Protein AF-A0A821T7G8-F1 (afdb_monomer_lite)

Sequence (161 aa):
MGFSTTIARDPVNKVIGDSSLKGKFDRNPTDIDEQSRIRIHLKYVENFIRNQSSLSLMKCNALDYLNEYWTQGQFPAHNRYQQEGRQQQRSPRFIDHNGVHCAVGYMILKSPGFEHLPNQINTYYEYSFIDEIGNSNNSDLTKWMNMYEFNLNELAMIQPT

Structure (mmCIF, N/CA/C/O backbone):
data_AF-A0A821T7G8-F1
#
_entry.id   AF-A0A821T7G8-F1
#
loop_
_atom_site.group_PDB
_atom_site.id
_atom_site.type_symbol
_atom_site.label_atom_id
_atom_site.label_alt_id
_atom_site.label_comp_id
_atom_site.label_asym_id
_atom_site.label_entity_id
_atom_site.label_seq_id
_atom_site.pdbx_PDB_ins_code
_atom_site.Cartn_x
_atom_site.Cartn_y
_atom_site.Cartn_z
_atom_site.occupancy
_atom_site.B_iso_or_equiv
_atom_site.auth_seq_id
_atom_site.auth_comp_id
_atom_site.auth_asym_id
_atom_site.auth_atom_id
_atom_site.pdbx_PDB_model_num
ATOM 1 N N . MET A 1 1 ? 19.881 -35.606 -21.498 1.00 36.34 1 MET A N 1
ATOM 2 C CA . MET A 1 1 ? 19.736 -35.003 -20.156 1.00 36.34 1 MET A CA 1
ATOM 3 C C . MET A 1 1 ? 19.693 -33.496 -20.337 1.00 36.34 1 MET A C 1
ATOM 5 O O . MET A 1 1 ? 20.733 -32.896 -20.554 1.00 36.34 1 MET A O 1
ATOM 9 N N . GLY A 1 2 ? 18.497 -32.908 -20.395 1.00 35.00 2 GLY A N 1
ATOM 10 C CA . GLY A 1 2 ? 18.327 -31.456 -20.461 1.00 35.00 2 GLY A CA 1
ATOM 11 C C . GLY A 1 2 ? 17.888 -30.971 -19.090 1.00 35.00 2 GLY A C 1
ATOM 12 O O . GLY A 1 2 ? 16.822 -31.368 -18.626 1.00 35.00 2 GLY A O 1
ATOM 13 N N . PHE A 1 3 ? 18.719 -30.179 -18.417 1.00 36.94 3 PHE A N 1
ATOM 14 C CA . PHE A 1 3 ? 18.311 -29.492 -17.199 1.00 36.94 3 PHE A CA 1
ATOM 15 C C . PHE A 1 3 ? 17.263 -28.450 -17.590 1.00 36.94 3 PHE A C 1
ATOM 17 O O . PHE A 1 3 ? 17.585 -27.418 -18.171 1.00 36.94 3 PHE A O 1
ATOM 24 N N . SER A 1 4 ? 15.994 -28.747 -17.310 1.00 34.38 4 SER A N 1
ATOM 25 C CA . SER A 1 4 ? 14.943 -27.738 -17.289 1.00 34.38 4 SER A CA 1
ATOM 26 C C . SER A 1 4 ? 15.149 -26.928 -16.015 1.00 34.38 4 SER A C 1
ATOM 28 O O . SER A 1 4 ? 14.592 -27.244 -14.965 1.00 34.38 4 SER A O 1
ATOM 30 N N . THR A 1 5 ? 16.038 -25.939 -16.072 1.00 35.47 5 THR A N 1
ATOM 31 C CA . THR A 1 5 ? 16.232 -24.994 -14.976 1.00 35.47 5 THR A CA 1
ATOM 32 C C . THR A 1 5 ? 15.002 -24.099 -14.942 1.00 35.47 5 THR A C 1
ATOM 34 O O . THR A 1 5 ? 14.934 -23.084 -15.632 1.00 35.47 5 THR A O 1
ATOM 37 N N . THR A 1 6 ? 13.983 -24.504 -14.186 1.00 38.25 6 THR A N 1
ATOM 38 C CA . THR A 1 6 ? 12.872 -23.626 -13.829 1.00 38.25 6 THR A CA 1
ATOM 39 C C . THR A 1 6 ? 13.479 -22.447 -13.077 1.00 38.25 6 THR A C 1
ATOM 41 O O . THR A 1 6 ? 13.855 -22.583 -11.915 1.00 38.25 6 THR A O 1
ATOM 44 N N . ILE A 1 7 ? 13.660 -21.310 -13.752 1.00 45.31 7 ILE A N 1
ATOM 45 C CA . ILE A 1 7 ? 14.089 -20.074 -13.098 1.00 45.31 7 ILE A CA 1
ATOM 46 C C . ILE A 1 7 ? 12.993 -19.744 -12.087 1.00 45.31 7 ILE A C 1
ATOM 48 O O . ILE A 1 7 ? 11.862 -19.435 -12.470 1.00 45.31 7 ILE A O 1
ATOM 52 N N . ALA A 1 8 ? 13.304 -19.881 -10.799 1.00 53.81 8 ALA A N 1
ATOM 53 C CA . ALA A 1 8 ? 12.395 -19.493 -9.736 1.00 53.81 8 ALA A CA 1
ATOM 54 C C . ALA A 1 8 ? 12.106 -17.992 -9.889 1.00 53.81 8 ALA A C 1
ATOM 56 O O . ALA A 1 8 ? 13.024 -17.175 -9.862 1.00 53.81 8 ALA A O 1
ATOM 57 N N . ARG A 1 9 ? 10.838 -17.636 -10.128 1.00 64.69 9 ARG A N 1
ATOM 58 C CA . ARG A 1 9 ? 10.393 -16.236 -10.116 1.00 64.69 9 ARG A CA 1
ATOM 59 C C . ARG A 1 9 ? 10.486 -15.702 -8.690 1.00 64.69 9 ARG A C 1
ATOM 61 O O . ARG A 1 9 ? 10.160 -16.426 -7.752 1.00 64.69 9 ARG A O 1
ATOM 68 N N . ASP A 1 10 ? 10.841 -14.426 -8.558 1.00 67.56 10 ASP A N 1
ATOM 69 C CA . ASP A 1 10 ? 10.749 -13.722 -7.280 1.00 67.56 10 ASP A CA 1
ATOM 70 C C . ASP A 1 10 ? 9.318 -13.818 -6.708 1.00 67.56 10 ASP A C 1
ATOM 72 O O . ASP A 1 10 ? 8.334 -13.816 -7.476 1.00 67.56 10 ASP A O 1
ATOM 76 N N . PRO A 1 11 ? 9.182 -13.912 -5.372 1.00 73.94 11 PRO A N 1
ATOM 77 C CA . PRO A 1 11 ? 7.878 -13.914 -4.720 1.00 73.94 11 PRO A CA 1
ATOM 78 C C . PRO A 1 11 ? 7.115 -12.622 -5.032 1.00 73.94 11 PRO A C 1
ATOM 80 O O . PRO A 1 11 ? 7.717 -11.596 -5.336 1.00 73.94 11 PRO A O 1
ATOM 83 N N . VAL A 1 12 ? 5.783 -12.656 -4.945 1.00 76.50 12 VAL A N 1
ATOM 84 C CA . VAL A 1 12 ? 4.946 -11.459 -5.175 1.00 76.50 12 VAL A CA 1
ATOM 85 C C . VAL A 1 12 ? 5.087 -10.401 -4.072 1.00 76.50 12 VAL A C 1
ATOM 87 O O . VAL A 1 12 ? 4.755 -9.242 -4.292 1.00 76.50 12 VAL A O 1
ATOM 90 N N . ASN A 1 13 ? 5.560 -10.779 -2.882 1.00 84.12 13 ASN A N 1
ATOM 91 C CA . ASN A 1 13 ? 5.715 -9.881 -1.741 1.00 84.12 13 ASN A CA 1
ATOM 92 C C . ASN A 1 13 ? 6.838 -10.343 -0.800 1.00 84.12 13 ASN A C 1
ATOM 94 O O . ASN A 1 13 ? 7.057 -11.544 -0.631 1.00 84.12 13 ASN A O 1
ATOM 98 N N . LYS A 1 14 ? 7.507 -9.394 -0.133 1.00 78.19 14 LYS A N 1
ATOM 99 C CA . LYS A 1 14 ? 8.609 -9.679 0.803 1.00 78.19 14 LYS A CA 1
ATOM 100 C C . LYS A 1 14 ? 8.188 -10.285 2.140 1.00 78.19 14 LYS A C 1
ATOM 102 O O . LYS A 1 14 ? 8.965 -11.032 2.722 1.00 78.19 14 LYS A O 1
ATOM 107 N N . VAL A 1 15 ? 7.002 -9.944 2.641 1.00 77.62 15 VAL A N 1
ATOM 108 C CA . VAL A 1 15 ? 6.537 -10.333 3.981 1.00 77.62 15 VAL A CA 1
ATOM 109 C C . VAL A 1 15 ? 5.883 -11.710 3.948 1.00 77.62 15 VAL A C 1
ATOM 111 O O . VAL A 1 15 ? 6.241 -12.587 4.728 1.00 77.62 15 VAL A O 1
ATOM 114 N N . ILE A 1 16 ? 4.935 -11.923 3.029 1.00 79.12 16 ILE A N 1
ATOM 115 C CA . ILE A 1 16 ? 4.137 -13.161 2.977 1.00 79.12 16 ILE A CA 1
ATOM 116 C C . ILE A 1 16 ? 4.498 -14.087 1.810 1.00 79.12 16 ILE A C 1
ATOM 118 O O . ILE A 1 16 ? 3.890 -15.153 1.659 1.00 79.12 16 ILE A O 1
ATOM 122 N N . GLY A 1 17 ? 5.484 -13.722 0.987 1.00 78.50 17 GLY A N 1
ATOM 123 C CA . GLY A 1 17 ? 5.878 -14.502 -0.184 1.00 78.50 17 GLY A CA 1
ATOM 124 C C 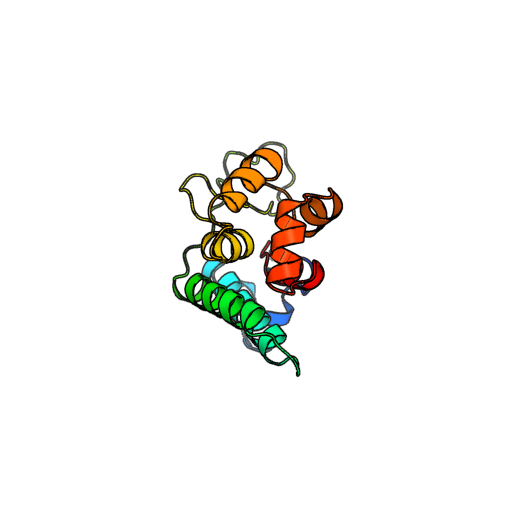. GLY A 1 17 ? 4.703 -14.726 -1.144 1.00 78.50 17 GLY A C 1
ATOM 125 O O . GLY A 1 17 ? 3.835 -13.872 -1.299 1.00 78.50 17 GLY A O 1
ATOM 126 N N . ASP A 1 18 ? 4.622 -15.925 -1.726 1.00 76.75 18 ASP A N 1
ATOM 127 C CA . ASP A 1 18 ? 3.490 -16.363 -2.561 1.00 76.75 18 ASP A CA 1
ATOM 128 C C . ASP A 1 18 ? 2.355 -17.033 -1.760 1.00 76.75 18 ASP A C 1
ATOM 130 O O . ASP A 1 18 ? 1.559 -17.795 -2.314 1.00 76.75 18 ASP A O 1
ATOM 134 N N . SER A 1 19 ? 2.253 -16.799 -0.445 1.00 76.44 19 SER A N 1
ATOM 135 C CA . SER A 1 19 ? 1.204 -17.430 0.380 1.00 76.44 19 SER A CA 1
ATOM 136 C C . SER A 1 19 ? -0.210 -17.097 -0.110 1.00 76.44 19 SER A C 1
ATOM 138 O O . SER A 1 19 ? -1.103 -17.936 -0.016 1.00 76.44 19 SER A O 1
ATOM 140 N N . SER A 1 20 ? -0.399 -15.927 -0.732 1.00 73.25 20 SER A N 1
ATOM 141 C CA . SER A 1 20 ? -1.654 -15.538 -1.390 1.00 73.25 20 SER A CA 1
ATOM 142 C C . SER A 1 20 ? -2.030 -16.417 -2.596 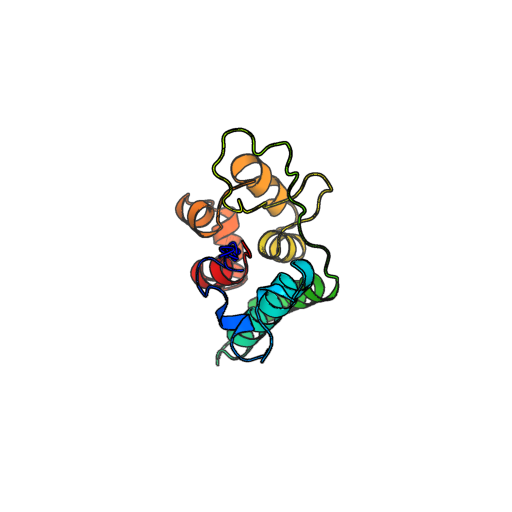1.00 73.25 20 SER A C 1
ATOM 144 O O . SER A 1 20 ? -3.198 -16.445 -2.989 1.00 73.25 20 SER A O 1
ATOM 146 N N . LEU A 1 21 ? -1.066 -17.131 -3.189 1.00 68.56 21 LEU A N 1
ATOM 147 C CA . LEU A 1 21 ? -1.240 -17.968 -4.382 1.00 68.56 21 LEU A CA 1
ATOM 148 C C . LEU A 1 21 ? -1.390 -19.463 -4.042 1.00 68.56 21 LEU A C 1
ATOM 150 O O . LEU A 1 21 ? -2.108 -20.171 -4.747 1.00 68.56 21 LEU A O 1
ATOM 154 N N . LYS A 1 22 ? -0.787 -19.932 -2.939 1.00 65.38 22 LYS A N 1
ATOM 155 C CA . LYS A 1 22 ? -0.707 -21.361 -2.555 1.00 65.38 22 LYS A CA 1
ATOM 156 C C . LYS A 1 22 ? -2.049 -22.056 -2.267 1.00 65.38 22 LYS A C 1
ATOM 158 O O . LYS A 1 22 ? -2.088 -23.277 -2.259 1.00 65.38 22 LYS A O 1
ATOM 163 N N . GLY A 1 23 ? -3.135 -21.313 -2.036 1.00 55.59 23 GLY A N 1
ATOM 164 C CA . GLY A 1 23 ? -4.465 -21.875 -1.741 1.00 55.59 23 GLY A CA 1
ATOM 165 C C . GLY A 1 23 ? -5.502 -21.753 -2.864 1.00 55.59 23 GLY A C 1
ATOM 166 O O . GLY A 1 23 ? -6.632 -22.193 -2.680 1.00 55.59 23 GLY A O 1
ATOM 167 N N . LYS A 1 24 ? -5.170 -21.111 -3.995 1.00 54.00 24 LYS A N 1
ATOM 168 C CA . LYS A 1 24 ? -6.138 -20.813 -5.075 1.00 54.00 24 LYS A CA 1
ATOM 169 C C . LYS A 1 24 ? -5.856 -21.507 -6.403 1.00 54.00 24 LYS A C 1
ATOM 171 O O . LYS A 1 24 ? -6.726 -21.495 -7.270 1.00 54.00 24 LYS A O 1
ATOM 176 N N . PHE A 1 25 ? -4.672 -22.085 -6.576 1.00 53.03 25 PHE A N 1
ATOM 177 C CA . PHE A 1 25 ? -4.271 -22.696 -7.835 1.00 53.03 25 PHE A CA 1
ATOM 178 C C . PHE A 1 25 ? -3.633 -24.062 -7.582 1.00 53.03 25 PHE A C 1
ATOM 180 O O . PHE A 1 25 ? -2.536 -24.135 -7.043 1.00 53.03 25 PHE A O 1
ATOM 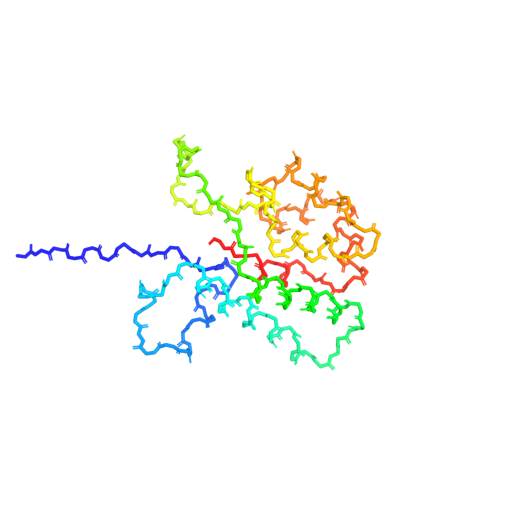187 N N . ASP A 1 26 ? -4.278 -25.123 -8.077 1.00 50.66 26 ASP A N 1
ATOM 188 C CA . ASP A 1 26 ? -3.656 -26.439 -8.330 1.00 50.66 26 ASP A CA 1
ATOM 189 C C . ASP A 1 26 ? -2.702 -26.401 -9.549 1.00 50.66 26 ASP A C 1
ATOM 191 O O . ASP A 1 26 ? -2.248 -27.430 -10.046 1.00 50.66 26 ASP A O 1
ATOM 195 N N . ARG A 1 27 ? -2.421 -25.204 -10.085 1.00 49.88 27 ARG A N 1
ATOM 196 C CA . ARG A 1 27 ? -1.515 -24.963 -11.215 1.00 49.88 27 ARG A CA 1
ATOM 197 C C . ARG A 1 27 ? -0.228 -24.322 -10.721 1.00 49.88 27 ARG A C 1
ATOM 199 O O . ARG A 1 27 ? -0.244 -23.543 -9.769 1.00 49.88 27 ARG A O 1
ATOM 206 N N . ASN A 1 28 ? 0.878 -24.633 -11.394 1.00 53.28 28 ASN A N 1
ATOM 207 C CA . ASN A 1 28 ? 2.185 -24.086 -11.051 1.00 53.28 28 ASN A CA 1
ATOM 208 C C . ASN A 1 28 ? 2.136 -22.541 -11.030 1.00 53.28 28 ASN A C 1
ATOM 210 O O . ASN A 1 28 ? 1.630 -21.942 -11.982 1.00 53.28 28 ASN A O 1
ATOM 214 N N . PRO A 1 29 ? 2.706 -21.871 -10.005 1.00 52.84 29 PRO A N 1
ATOM 215 C CA . PRO A 1 29 ? 2.767 -20.403 -9.901 1.00 52.84 29 PRO A CA 1
ATOM 216 C C . PRO A 1 29 ? 3.392 -19.688 -11.114 1.00 52.84 29 PRO A C 1
ATOM 218 O O . PRO A 1 29 ? 3.284 -18.469 -11.251 1.00 52.84 29 PRO A O 1
ATOM 221 N N . THR A 1 30 ? 4.057 -20.435 -11.998 1.00 54.97 30 THR A N 1
ATOM 222 C CA . THR A 1 30 ? 4.653 -19.965 -13.251 1.00 54.97 30 THR A CA 1
ATOM 223 C C . THR A 1 30 ? 3.643 -19.698 -14.369 1.00 54.97 30 THR A C 1
ATOM 225 O O . THR A 1 30 ? 3.977 -18.948 -15.283 1.00 54.97 30 THR A O 1
ATOM 228 N N . ASP A 1 31 ? 2.425 -20.245 -14.294 1.00 63.84 31 ASP A N 1
ATOM 229 C CA . ASP A 1 31 ? 1.422 -20.158 -15.372 1.00 63.84 31 ASP A CA 1
ATOM 230 C C . ASP A 1 31 ? 0.527 -18.909 -15.275 1.00 63.84 31 ASP A C 1
ATOM 232 O O . ASP A 1 31 ? -0.299 -18.653 -16.150 1.00 63.84 31 ASP A O 1
ATOM 236 N N . ILE A 1 32 ? 0.681 -18.126 -14.204 1.00 73.31 32 ILE A N 1
ATOM 237 C CA . ILE A 1 32 ? -0.060 -16.886 -13.963 1.00 73.31 32 ILE A CA 1
ATOM 238 C C . ILE A 1 32 ? 0.817 -15.709 -14.403 1.00 73.31 32 ILE A C 1
ATOM 240 O O . ILE A 1 32 ? 2.001 -15.622 -14.048 1.00 73.31 32 ILE A O 1
ATOM 244 N N . ASP A 1 33 ? 0.253 -14.799 -15.197 1.00 83.19 33 ASP A N 1
ATOM 245 C CA . ASP A 1 33 ? 0.945 -13.572 -15.582 1.00 83.19 33 ASP A CA 1
ATOM 246 C C . ASP A 1 33 ? 1.150 -12.645 -14.368 1.00 83.19 33 ASP A C 1
ATOM 248 O O . ASP A 1 33 ? 0.478 -12.751 -13.341 1.00 83.19 33 ASP A O 1
ATOM 252 N N . GLU A 1 34 ? 2.115 -11.734 -14.463 1.00 79.38 34 GLU A N 1
ATOM 253 C CA . GLU A 1 34 ? 2.526 -10.921 -13.317 1.00 79.38 34 GLU A CA 1
ATOM 254 C C . GLU A 1 34 ? 1.425 -9.977 -12.817 1.00 79.38 34 GLU A C 1
ATOM 256 O O . GLU A 1 34 ? 1.248 -9.819 -11.610 1.00 79.38 34 GLU A O 1
ATOM 261 N N . GLN A 1 35 ? 0.639 -9.405 -13.730 1.00 85.62 35 GLN A N 1
ATOM 262 C CA . GLN A 1 35 ? -0.471 -8.520 -13.374 1.00 85.62 35 GLN A CA 1
ATOM 263 C C . GLN A 1 35 ? -1.528 -9.308 -12.593 1.00 85.62 35 GLN A C 1
ATOM 265 O O . GLN A 1 35 ? -2.002 -8.865 -11.544 1.00 85.62 35 GLN A O 1
ATOM 270 N N . SER A 1 36 ? -1.833 -10.530 -13.033 1.00 86.81 36 SER A N 1
ATOM 271 C CA . SER A 1 36 ? -2.715 -11.435 -12.297 1.00 86.81 36 SER A CA 1
ATOM 272 C C . SER A 1 36 ? -2.162 -11.794 -10.913 1.00 86.81 36 SER A C 1
ATOM 274 O O . SER A 1 36 ? -2.922 -11.761 -9.941 1.00 86.81 36 SER A O 1
ATOM 276 N N . ARG A 1 37 ? -0.854 -12.074 -10.772 1.00 85.69 37 ARG A N 1
ATOM 277 C CA . ARG A 1 37 ? -0.225 -12.348 -9.461 1.00 85.69 37 ARG A CA 1
ATOM 278 C C . ARG A 1 37 ? -0.399 -11.178 -8.495 1.00 85.69 37 ARG A C 1
ATOM 280 O O . ARG A 1 37 ? -0.866 -11.396 -7.375 1.00 85.69 37 ARG A O 1
ATOM 287 N N . ILE A 1 38 ? -0.095 -9.957 -8.939 1.00 88.75 38 ILE A N 1
ATOM 288 C CA . ILE A 1 38 ? -0.263 -8.735 -8.141 1.00 88.75 38 ILE A CA 1
ATOM 289 C C . ILE A 1 38 ? -1.732 -8.567 -7.740 1.00 88.75 38 ILE A C 1
ATOM 291 O O . ILE A 1 38 ? -2.037 -8.393 -6.562 1.00 88.75 38 ILE A O 1
ATOM 295 N N . ARG A 1 39 ? -2.668 -8.703 -8.686 1.00 91.62 39 ARG A N 1
ATOM 296 C CA . ARG A 1 39 ? -4.105 -8.561 -8.413 1.00 91.62 39 ARG A CA 1
ATOM 297 C C . ARG A 1 39 ? -4.612 -9.561 -7.374 1.00 91.62 39 ARG A C 1
ATOM 299 O O . ARG A 1 39 ? -5.343 -9.188 -6.457 1.00 91.62 39 ARG A O 1
ATOM 306 N N . ILE A 1 40 ? -4.240 -10.836 -7.509 1.00 90.31 40 ILE A N 1
ATOM 307 C CA . ILE A 1 40 ? -4.635 -11.892 -6.565 1.00 90.31 40 ILE A CA 1
ATOM 308 C C . ILE A 1 40 ? -4.059 -11.609 -5.179 1.00 90.31 40 ILE A C 1
ATOM 310 O O . ILE A 1 40 ? -4.760 -11.776 -4.179 1.00 90.31 40 ILE A O 1
ATOM 314 N N . HIS A 1 41 ? -2.801 -11.177 -5.130 1.00 91.31 41 HIS A N 1
ATOM 315 C CA . HIS A 1 41 ? -2.118 -10.830 -3.898 1.00 91.31 41 HIS A CA 1
ATOM 316 C C . HIS A 1 41 ? -2.772 -9.640 -3.186 1.00 91.31 41 HIS A C 1
ATOM 318 O O . HIS A 1 41 ? -3.147 -9.774 -2.025 1.00 91.31 41 HIS A O 1
ATOM 324 N N . LEU A 1 42 ? -3.008 -8.524 -3.879 1.00 94.44 42 LEU A N 1
ATOM 325 C CA . LEU A 1 42 ? -3.630 -7.337 -3.283 1.00 94.44 42 LEU A CA 1
ATOM 326 C C . LEU A 1 42 ? -5.042 -7.629 -2.768 1.00 94.44 42 LEU A C 1
ATOM 328 O O . LEU A 1 42 ? -5.369 -7.260 -1.643 1.00 94.44 42 LEU A O 1
ATOM 332 N N . LYS A 1 43 ? -5.842 -8.394 -3.523 1.00 95.12 43 LYS A N 1
ATOM 333 C CA . LYS A 1 43 ? -7.154 -8.870 -3.058 1.00 95.12 43 LYS A CA 1
ATOM 334 C C . LYS A 1 43 ? -7.045 -9.740 -1.799 1.00 95.12 43 LYS A C 1
ATOM 336 O O . LYS A 1 43 ? -7.909 -9.687 -0.928 1.00 95.12 43 LYS A O 1
ATOM 341 N N . TYR A 1 44 ? -6.024 -10.593 -1.713 1.00 93.44 44 TYR A N 1
ATOM 342 C CA . TYR A 1 44 ? -5.788 -11.422 -0.529 1.00 93.44 44 TYR A CA 1
ATOM 343 C C . TYR A 1 44 ? -5.437 -10.565 0.692 1.00 93.44 44 TYR A C 1
ATOM 345 O O . TYR A 1 44 ? -6.034 -10.758 1.749 1.00 93.44 44 TYR A O 1
ATOM 353 N N . VAL A 1 45 ? -4.513 -9.613 0.541 1.00 94.12 45 VAL A N 1
ATOM 354 C CA . VAL A 1 45 ? -4.070 -8.730 1.630 1.00 94.12 45 VAL A CA 1
ATOM 355 C C . VAL A 1 45 ? -5.202 -7.815 2.094 1.00 94.12 45 VAL A C 1
ATOM 357 O O . VAL A 1 45 ? -5.420 -7.698 3.296 1.00 94.12 45 VAL A O 1
ATOM 360 N N . GLU A 1 46 ? -5.985 -7.245 1.172 1.00 96.31 46 GLU A N 1
ATOM 361 C CA . GLU A 1 46 ? -7.184 -6.473 1.516 1.00 96.31 46 GLU A CA 1
ATOM 362 C C . GLU A 1 46 ? -8.132 -7.301 2.392 1.00 96.31 46 GLU A C 1
ATOM 364 O O . GLU A 1 46 ? -8.503 -6.866 3.477 1.00 96.31 46 GLU A O 1
ATOM 369 N N . ASN A 1 47 ? -8.478 -8.521 1.967 1.00 94.56 47 ASN A N 1
ATOM 370 C CA . ASN A 1 47 ? -9.359 -9.399 2.740 1.00 94.56 47 ASN A CA 1
ATOM 371 C C . ASN A 1 47 ? -8.762 -9.781 4.099 1.00 94.56 47 ASN A C 1
ATOM 373 O O . ASN A 1 47 ? -9.490 -9.879 5.084 1.00 94.56 47 ASN A O 1
ATOM 377 N N . PHE A 1 48 ? -7.451 -10.015 4.162 1.00 92.94 48 PHE A N 1
ATOM 378 C CA . PHE A 1 48 ? -6.758 -10.316 5.411 1.00 92.94 48 PHE A CA 1
ATOM 379 C C . PHE A 1 48 ? -6.903 -9.166 6.417 1.00 92.94 48 PHE A C 1
ATOM 381 O O . PHE A 1 48 ? -7.257 -9.411 7.568 1.00 92.94 48 PHE A O 1
ATOM 388 N N . ILE A 1 49 ? -6.705 -7.920 5.976 1.00 94.38 49 ILE A N 1
ATOM 389 C CA . ILE A 1 49 ? -6.857 -6.736 6.831 1.00 94.38 49 ILE A CA 1
ATOM 390 C C . ILE A 1 49 ? -8.339 -6.502 7.164 1.00 94.38 49 ILE A C 1
ATOM 392 O O . ILE A 1 49 ? -8.666 -6.268 8.324 1.00 94.38 49 ILE A O 1
ATOM 396 N N . ARG A 1 50 ? -9.253 -6.644 6.191 1.00 94.75 50 ARG A N 1
ATOM 397 C CA . ARG A 1 50 ? -10.706 -6.463 6.391 1.00 94.75 50 ARG A CA 1
ATOM 398 C C . ARG A 1 50 ? -11.327 -7.417 7.414 1.00 94.75 50 ARG A C 1
ATOM 400 O O . ARG A 1 50 ? -12.332 -7.074 8.024 1.00 94.75 50 ARG A O 1
ATOM 407 N N . ASN A 1 51 ? -10.744 -8.598 7.602 1.00 92.88 51 ASN A N 1
ATOM 408 C CA . ASN A 1 51 ? -11.227 -9.597 8.558 1.00 92.88 51 ASN A CA 1
ATOM 409 C C . ASN A 1 51 ? -10.730 -9.375 9.999 1.00 92.88 51 ASN A C 1
ATOM 411 O O . ASN A 1 51 ? -11.027 -10.185 10.878 1.00 92.88 51 ASN A O 1
ATOM 415 N N . GLN A 1 52 ? -9.975 -8.307 10.268 1.00 90.25 52 GLN A N 1
ATOM 416 C CA . GLN A 1 52 ? -9.624 -7.923 11.635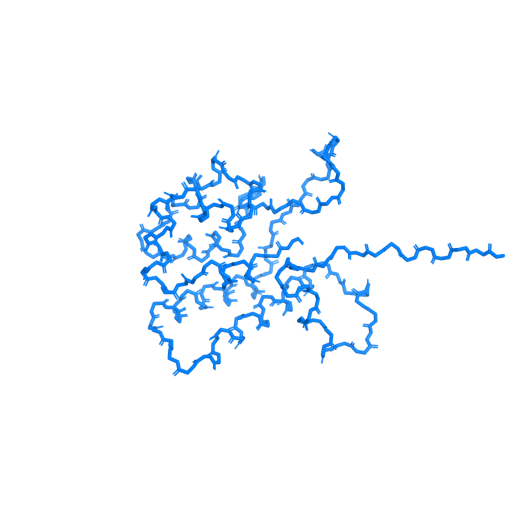 1.00 90.25 52 GLN A CA 1
ATOM 417 C C . GLN A 1 52 ? -10.870 -7.401 12.374 1.00 90.25 52 GLN A C 1
ATOM 419 O O . GLN A 1 52 ? -11.691 -6.687 11.806 1.00 90.25 52 GLN A O 1
ATOM 424 N N . SER A 1 53 ? -11.018 -7.739 13.658 1.00 71.25 53 SER A N 1
ATOM 425 C CA . SER A 1 53 ? -12.261 -7.534 14.424 1.00 71.25 53 SER A CA 1
ATOM 426 C C . SER A 1 53 ? -12.643 -6.072 14.709 1.00 71.25 53 SER A C 1
ATOM 428 O O . SER A 1 53 ? -13.756 -5.834 15.169 1.00 71.25 53 SER A O 1
ATOM 430 N N . SER A 1 54 ? -11.754 -5.105 14.447 1.00 83.75 54 SER A N 1
ATOM 431 C CA . SER A 1 54 ? -11.951 -3.690 14.802 1.00 83.75 54 SER A CA 1
ATOM 432 C C . SER A 1 54 ? -11.262 -2.744 13.810 1.00 83.75 54 SER A C 1
ATOM 434 O O . SER A 1 54 ? -10.165 -2.258 14.075 1.00 83.75 54 SER A O 1
ATOM 436 N N . LEU A 1 55 ? -11.898 -2.469 12.670 1.00 92.50 55 LEU A N 1
ATOM 437 C CA . LEU A 1 55 ? -11.404 -1.492 11.690 1.00 92.50 55 LEU A CA 1
ATOM 438 C C . LEU A 1 55 ? -12.096 -0.144 11.872 1.00 92.50 55 LEU A C 1
ATOM 440 O O . LEU A 1 55 ? -13.324 -0.081 11.954 1.00 92.50 55 LEU A O 1
ATOM 444 N N . SER A 1 56 ? -11.322 0.940 11.895 1.00 95.00 56 SER A N 1
ATOM 445 C CA . SER A 1 56 ? -11.895 2.282 11.833 1.00 95.00 56 SER A CA 1
ATOM 446 C C . SER A 1 56 ? -12.441 2.608 10.449 1.00 95.00 56 SER A C 1
ATOM 448 O O . SER A 1 56 ? -12.067 2.018 9.433 1.00 95.00 56 SER A O 1
ATOM 450 N N . LEU A 1 57 ? -13.289 3.638 10.410 1.00 95.69 57 LEU A N 1
ATOM 451 C CA . LEU A 1 57 ? -13.792 4.209 9.166 1.00 95.69 57 LEU A CA 1
ATOM 452 C C . LEU A 1 57 ? -12.654 4.659 8.238 1.00 95.69 57 LEU A C 1
ATOM 454 O O . LEU A 1 57 ? -12.725 4.424 7.037 1.00 95.69 57 LEU A O 1
ATOM 458 N N . MET A 1 58 ? -11.592 5.260 8.785 1.00 96.50 58 MET A N 1
ATOM 459 C CA . MET A 1 58 ? -10.461 5.728 7.978 1.00 96.50 58 MET A CA 1
ATOM 460 C C . MET A 1 58 ? -9.747 4.560 7.305 1.00 96.50 58 MET A C 1
ATOM 462 O O . MET A 1 58 ? -9.532 4.584 6.093 1.00 96.50 58 MET A O 1
ATOM 466 N N . LYS A 1 59 ? -9.464 3.493 8.058 1.00 96.94 59 LYS A N 1
ATOM 467 C CA . LYS A 1 59 ? -8.839 2.293 7.501 1.00 96.94 59 LYS A CA 1
ATOM 468 C C . LYS A 1 59 ? -9.720 1.620 6.449 1.00 96.94 59 LYS A C 1
ATOM 470 O O . LYS A 1 59 ? -9.216 1.230 5.399 1.00 96.94 59 LYS A O 1
ATOM 475 N N . CYS A 1 60 ? -11.032 1.545 6.681 1.00 97.00 60 CYS A N 1
ATOM 476 C CA . CYS A 1 60 ? -11.991 1.053 5.689 1.00 97.00 60 CYS A CA 1
ATOM 477 C C . CYS A 1 60 ? -11.949 1.870 4.389 1.00 97.00 60 CYS A C 1
ATOM 479 O O . CYS A 1 60 ? -11.825 1.273 3.323 1.00 97.00 60 CYS A O 1
ATOM 481 N N . ASN A 1 61 ? -11.951 3.204 4.473 1.00 97.50 61 ASN A N 1
ATOM 482 C CA . ASN A 1 61 ? -11.881 4.076 3.296 1.00 97.50 61 ASN A CA 1
ATOM 483 C C . ASN A 1 61 ? -10.594 3.846 2.485 1.00 97.50 61 ASN A C 1
ATOM 485 O O . ASN A 1 61 ? -10.631 3.750 1.262 1.00 97.50 61 ASN A O 1
ATOM 489 N N . ALA A 1 62 ? -9.446 3.704 3.152 1.00 97.62 62 ALA A 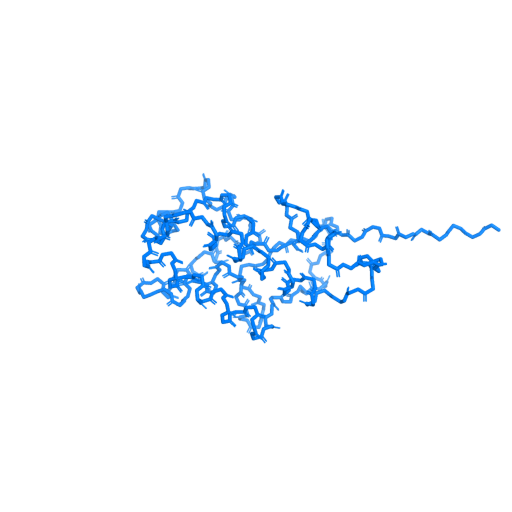N 1
ATOM 490 C CA . ALA A 1 62 ? -8.196 3.397 2.456 1.00 97.62 62 ALA A CA 1
ATOM 491 C C . ALA A 1 62 ? -8.196 2.005 1.808 1.00 97.62 62 ALA A C 1
ATOM 493 O O . ALA A 1 62 ? -7.662 1.838 0.712 1.00 97.62 62 ALA A O 1
ATOM 494 N N . LEU A 1 63 ? -8.823 1.009 2.440 1.00 97.81 63 LEU A N 1
ATOM 495 C CA . LEU A 1 63 ? -9.005 -0.310 1.832 1.00 97.81 63 LEU A CA 1
ATOM 496 C C . LEU A 1 63 ? -9.968 -0.263 0.636 1.00 97.81 63 LEU A C 1
ATOM 498 O O . LEU A 1 63 ? -9.808 -1.053 -0.293 1.00 97.81 63 LEU A O 1
ATOM 502 N N . ASP A 1 64 ? -10.923 0.669 0.608 1.00 98.38 64 ASP A N 1
ATOM 503 C CA . ASP A 1 64 ? -11.770 0.906 -0.566 1.00 98.38 64 ASP A CA 1
ATOM 504 C C . ASP A 1 64 ? -10.951 1.502 -1.726 1.00 98.38 64 ASP A C 1
ATOM 506 O O . ASP A 1 64 ? -11.112 1.078 -2.871 1.00 98.38 64 ASP A O 1
ATOM 510 N N . TYR A 1 65 ? -9.985 2.386 -1.447 1.00 98.19 65 TYR A N 1
ATOM 511 C CA . TYR A 1 65 ? -9.020 2.842 -2.460 1.00 98.19 65 TYR A CA 1
ATOM 512 C C . TYR A 1 65 ? -8.102 1.713 -2.940 1.00 98.19 65 TYR A C 1
ATOM 514 O O . TYR A 1 65 ? -7.785 1.635 -4.128 1.00 98.19 65 TYR A O 1
ATOM 522 N N . LEU A 1 66 ? -7.697 0.805 -2.045 1.00 98.12 66 LEU A N 1
ATOM 523 C CA . LEU A 1 66 ? -6.951 -0.393 -2.431 1.00 98.12 66 LEU A CA 1
ATOM 524 C C . LEU A 1 66 ? -7.785 -1.292 -3.353 1.00 98.12 66 LEU A C 1
ATOM 526 O O . LEU A 1 66 ? -7.259 -1.801 -4.345 1.00 98.12 66 LEU A O 1
ATOM 530 N N . ASN A 1 67 ? -9.077 -1.451 -3.053 1.00 98.25 67 ASN A N 1
ATOM 531 C CA . ASN A 1 67 ? -10.033 -2.178 -3.884 1.00 98.25 67 ASN A CA 1
ATOM 532 C C . ASN A 1 67 ? -10.147 -1.572 -5.286 1.00 98.25 67 ASN A C 1
ATOM 534 O O . ASN A 1 67 ? -9.988 -2.281 -6.283 1.00 98.25 67 ASN A O 1
ATOM 538 N N . GLU A 1 68 ? -10.341 -0.253 -5.368 1.00 98.00 68 GLU A N 1
ATOM 539 C CA . GLU A 1 68 ? -10.336 0.497 -6.628 1.00 98.00 68 GLU A CA 1
ATOM 540 C C . GLU A 1 68 ? -9.044 0.222 -7.420 1.00 98.00 68 GLU A C 1
ATOM 542 O O . GLU A 1 68 ? -9.091 -0.149 -8.594 1.00 98.00 68 GLU A O 1
ATOM 547 N N . TYR A 1 69 ? -7.886 0.313 -6.766 1.00 97.44 69 TYR A N 1
ATOM 548 C CA . TYR A 1 69 ? -6.583 0.130 -7.403 1.00 97.44 69 TYR A CA 1
ATOM 549 C C . TYR A 1 69 ? -6.404 -1.259 -8.034 1.00 97.44 69 TYR A C 1
ATOM 551 O O . TYR A 1 69 ? -6.113 -1.379 -9.230 1.00 97.44 69 TYR A O 1
ATOM 559 N N . TRP A 1 70 ? -6.591 -2.343 -7.268 1.00 95.62 70 TRP A N 1
ATOM 560 C CA . TRP A 1 70 ? -6.360 -3.683 -7.821 1.00 95.62 70 TRP A CA 1
ATOM 561 C C . TRP A 1 70 ? -7.472 -4.135 -8.770 1.00 95.62 70 TRP A C 1
ATOM 563 O O . TRP A 1 70 ? -7.236 -5.012 -9.607 1.00 95.62 70 TRP A O 1
ATOM 573 N N . THR A 1 71 ? -8.675 -3.555 -8.685 1.00 96.00 71 THR A N 1
ATOM 574 C CA . THR A 1 71 ? -9.744 -3.828 -9.656 1.00 96.00 71 THR A CA 1
ATOM 575 C C . THR A 1 71 ? -9.478 -3.171 -11.009 1.00 96.00 71 THR A C 1
ATOM 577 O O . THR A 1 71 ? -9.743 -3.817 -12.028 1.00 96.00 71 THR A O 1
ATOM 580 N N . GLN A 1 72 ? -8.897 -1.963 -11.020 1.00 95.25 72 GLN A N 1
ATOM 581 C CA . GLN A 1 72 ? -8.436 -1.262 -12.226 1.00 95.25 72 GLN A CA 1
ATOM 582 C C . GLN A 1 72 ? -7.260 -1.975 -12.909 1.00 95.25 72 GLN A C 1
ATOM 584 O O . GLN A 1 72 ? -7.187 -1.990 -14.137 1.00 95.25 72 GLN A O 1
ATOM 589 N N . GLY A 1 73 ? -6.361 -2.594 -12.134 1.00 91.31 73 GLY A N 1
ATOM 590 C CA . GLY A 1 73 ? -5.269 -3.417 -12.671 1.00 91.31 73 GLY A CA 1
ATOM 591 C C . GLY A 1 73 ? -4.178 -2.626 -13.401 1.00 91.31 73 GLY A C 1
ATOM 592 O O . GLY A 1 73 ? -3.554 -3.155 -14.315 1.00 91.31 73 GLY A O 1
ATOM 593 N N . GLN A 1 74 ? -3.978 -1.359 -13.030 1.00 90.50 74 GLN A N 1
ATOM 594 C CA . GLN A 1 74 ? -2.913 -0.503 -13.555 1.00 90.50 74 GLN A CA 1
ATOM 595 C C . GLN A 1 74 ? -1.768 -0.468 -12.540 1.00 90.50 74 GLN A C 1
ATOM 597 O O . GLN A 1 74 ? -1.820 0.284 -11.570 1.00 90.50 74 GLN A O 1
ATOM 602 N N . PHE A 1 75 ? -0.761 -1.323 -12.730 1.00 90.25 75 PHE A N 1
ATOM 603 C CA . PHE A 1 75 ? 0.376 -1.448 -11.810 1.00 90.25 75 PHE A CA 1
ATOM 604 C C . PHE A 1 75 ? 1.667 -0.867 -12.413 1.00 90.25 75 PHE A C 1
ATOM 606 O O . PHE A 1 75 ? 1.843 -0.966 -13.630 1.00 90.25 75 PHE A O 1
ATOM 613 N N . PRO A 1 76 ? 2.580 -0.306 -11.587 1.00 88.06 76 PRO A N 1
ATOM 614 C CA . PRO A 1 76 ? 3.849 0.259 -12.040 1.00 88.06 76 PRO A CA 1
ATOM 615 C C . PRO A 1 76 ? 4.646 -0.685 -12.945 1.00 88.06 76 PRO A C 1
ATOM 617 O O . PRO A 1 76 ? 4.867 -1.850 -12.607 1.00 88.06 76 PRO A O 1
ATOM 620 N N . ALA A 1 77 ? 5.130 -0.171 -14.073 1.00 81.06 77 ALA A N 1
ATOM 621 C CA . ALA A 1 77 ? 5.988 -0.910 -14.987 1.00 81.06 77 ALA A CA 1
ATOM 622 C C . ALA A 1 77 ? 7.476 -0.725 -14.650 1.00 81.06 77 ALA A C 1
ATOM 624 O O . ALA A 1 77 ? 7.989 0.391 -14.506 1.00 81.06 77 ALA A O 1
ATOM 625 N N . HIS A 1 78 ? 8.231 -1.825 -14.620 1.00 69.62 78 HIS A N 1
ATOM 626 C CA . HIS A 1 78 ? 9.691 -1.766 -14.555 1.00 69.62 78 HIS A CA 1
ATOM 627 C C . HIS A 1 78 ? 10.286 -1.575 -15.948 1.00 69.62 78 HIS A C 1
ATOM 629 O O . HIS A 1 78 ? 10.169 -2.444 -16.811 1.00 69.62 78 HIS A O 1
ATOM 635 N N . ASN A 1 79 ? 11.008 -0.472 -16.160 1.00 59.38 79 ASN A N 1
ATOM 636 C CA . ASN A 1 79 ? 11.847 -0.341 -17.345 1.00 59.38 79 ASN A CA 1
ATOM 637 C C . ASN A 1 79 ? 13.103 -1.221 -17.181 1.00 59.38 79 ASN A C 1
ATOM 639 O O . ASN A 1 79 ? 13.977 -0.916 -16.366 1.00 59.38 79 ASN A O 1
ATOM 643 N N . ARG A 1 80 ? 13.170 -2.331 -17.929 1.00 52.75 80 ARG A N 1
ATOM 644 C CA . ARG A 1 80 ? 14.258 -3.327 -17.864 1.00 52.75 80 ARG A CA 1
ATOM 645 C C . ARG A 1 80 ? 15.630 -2.762 -18.253 1.00 52.75 80 ARG A C 1
ATOM 647 O O . ARG A 1 80 ? 16.638 -3.281 -17.791 1.00 52.75 80 ARG A O 1
ATOM 654 N N . TYR A 1 81 ? 15.677 -1.693 -19.049 1.00 50.09 81 TYR A N 1
ATOM 655 C CA . TYR A 1 81 ? 16.929 -1.132 -19.572 1.00 50.09 81 TYR A CA 1
ATOM 656 C C . TYR A 1 81 ? 17.747 -0.332 -18.540 1.00 50.09 81 TYR A C 1
ATOM 658 O O . TYR A 1 81 ? 18.929 -0.102 -18.746 1.00 50.09 81 TYR A O 1
ATOM 666 N N . GLN A 1 82 ? 17.163 0.061 -17.402 1.00 46.97 82 GLN A N 1
ATOM 667 C CA . GLN A 1 82 ? 17.865 0.810 -16.341 1.00 46.97 82 GLN A CA 1
ATOM 668 C C . GLN A 1 82 ? 18.472 -0.089 -15.243 1.00 46.97 82 GLN A C 1
ATOM 670 O O . GLN A 1 82 ? 18.917 0.408 -14.205 1.00 46.97 82 GLN A O 1
ATOM 675 N N . GLN A 1 83 ? 18.447 -1.412 -15.432 1.00 48.16 83 GLN A N 1
ATOM 676 C CA . GLN A 1 83 ? 18.954 -2.401 -14.471 1.00 48.16 83 GLN A CA 1
ATOM 677 C C . GLN A 1 83 ? 20.368 -2.909 -14.807 1.00 48.16 83 GLN A C 1
ATOM 679 O O . GLN A 1 83 ? 20.830 -3.872 -14.200 1.00 48.16 83 GLN A O 1
ATOM 684 N N . GLU A 1 84 ? 21.091 -2.273 -15.734 1.00 41.12 84 GLU A N 1
ATOM 685 C CA . GLU A 1 84 ? 22.511 -2.572 -15.950 1.00 41.12 84 GLU A CA 1
ATOM 686 C C . GLU A 1 84 ? 23.317 -2.177 -14.698 1.00 41.12 84 GLU A C 1
ATOM 688 O O . GLU A 1 84 ? 23.525 -1.002 -14.408 1.00 41.12 84 GLU A O 1
ATOM 693 N N . GLY A 1 85 ? 23.714 -3.175 -13.901 1.00 50.03 85 GLY A N 1
ATOM 694 C CA . GLY A 1 85 ? 24.561 -3.010 -12.711 1.00 50.03 85 GLY A CA 1
ATOM 695 C C . GLY A 1 85 ? 23.859 -3.163 -11.356 1.00 50.03 85 GLY A C 1
ATOM 696 O O . GLY A 1 85 ? 24.544 -3.334 -10.349 1.00 50.03 85 GLY A O 1
ATOM 697 N N . ARG A 1 86 ? 22.519 -3.187 -11.304 1.00 46.94 86 ARG A N 1
ATOM 698 C CA . ARG A 1 86 ? 21.770 -3.623 -10.110 1.00 46.94 86 ARG A CA 1
ATOM 699 C C . ARG A 1 86 ? 21.371 -5.082 -10.313 1.00 46.94 86 ARG A C 1
ATOM 701 O O . ARG A 1 86 ? 20.852 -5.429 -11.369 1.00 46.94 86 ARG A O 1
ATOM 708 N N . GLN A 1 87 ? 21.680 -5.945 -9.341 1.00 43.34 87 GLN A N 1
ATOM 709 C CA . GLN A 1 87 ? 21.305 -7.363 -9.388 1.00 43.34 87 GLN A CA 1
ATOM 710 C C . GLN A 1 87 ? 19.826 -7.495 -9.778 1.00 43.34 87 GLN A C 1
ATOM 712 O O . GLN A 1 87 ? 19.019 -6.660 -9.382 1.00 43.34 87 GLN A O 1
ATOM 717 N N . GLN A 1 88 ? 19.498 -8.539 -10.542 1.00 48.88 88 GLN A N 1
ATOM 718 C CA . GLN A 1 88 ? 18.193 -8.845 -11.155 1.00 48.88 88 GLN A CA 1
ATOM 719 C C . GLN A 1 88 ? 17.018 -9.020 -10.158 1.00 48.88 88 GLN A C 1
ATOM 721 O O . GLN A 1 88 ? 16.018 -9.643 -10.497 1.00 48.88 88 GLN A O 1
ATOM 726 N N . GLN A 1 89 ? 17.129 -8.511 -8.931 1.00 52.16 89 GLN A N 1
ATOM 727 C CA . GLN A 1 89 ? 16.049 -8.446 -7.960 1.00 52.16 89 GLN A CA 1
ATOM 728 C C . GLN A 1 89 ? 15.060 -7.352 -8.345 1.00 52.16 89 GLN A C 1
ATOM 730 O O . GLN A 1 89 ? 15.433 -6.218 -8.673 1.00 52.16 89 GLN A O 1
ATOM 735 N N . ARG A 1 90 ? 13.773 -7.684 -8.254 1.00 60.59 90 ARG A N 1
ATOM 736 C CA . ARG A 1 90 ? 12.704 -6.701 -8.394 1.00 60.59 90 ARG A CA 1
ATOM 737 C C . ARG A 1 90 ? 12.876 -5.570 -7.380 1.00 60.59 90 ARG A C 1
ATOM 739 O O . ARG A 1 90 ? 12.774 -5.764 -6.171 1.00 60.59 90 ARG A O 1
ATOM 746 N N . SER A 1 91 ? 13.172 -4.380 -7.891 1.00 64.75 91 SER A N 1
ATOM 747 C CA . SER A 1 91 ? 13.157 -3.157 -7.092 1.00 64.75 91 SER A CA 1
ATOM 748 C C . SER A 1 91 ? 11.734 -2.603 -7.097 1.00 64.75 91 SER A C 1
ATOM 750 O O . SER A 1 91 ? 11.147 -2.509 -8.179 1.00 64.75 91 SER A O 1
ATOM 752 N N . PRO A 1 92 ? 11.166 -2.219 -5.949 1.00 73.19 92 PRO A N 1
ATOM 753 C CA . PRO A 1 92 ? 9.856 -1.598 -5.915 1.00 73.19 92 PRO A CA 1
ATOM 754 C C . PRO A 1 92 ? 9.950 -0.257 -6.651 1.00 73.19 92 PRO A C 1
ATOM 756 O O . PRO A 1 92 ? 11.030 0.322 -6.764 1.00 73.19 92 PRO A O 1
ATOM 759 N N . ARG A 1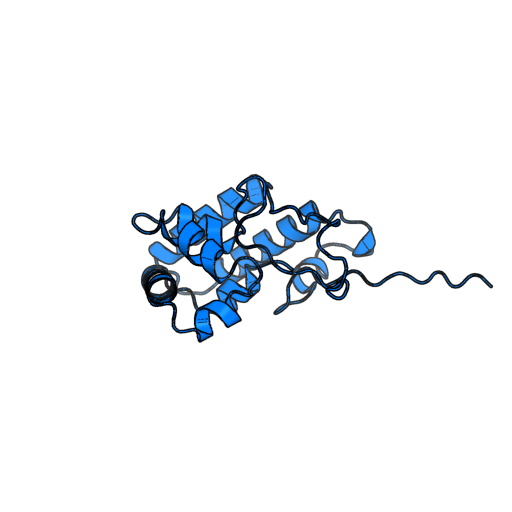 93 ? 8.834 0.232 -7.189 1.00 83.38 93 ARG A N 1
ATOM 760 C CA . ARG A 1 93 ? 8.728 1.618 -7.661 1.00 83.38 93 ARG A CA 1
ATOM 761 C C . ARG A 1 93 ? 7.567 2.283 -6.967 1.00 83.38 93 ARG A C 1
ATOM 763 O O . ARG A 1 93 ? 6.481 1.709 -6.947 1.00 83.38 93 ARG A O 1
ATOM 770 N N . PHE A 1 94 ? 7.792 3.469 -6.417 1.00 85.69 94 PHE A N 1
ATOM 771 C CA . PHE A 1 94 ? 6.735 4.234 -5.773 1.00 85.69 94 PHE A CA 1
ATOM 772 C C . PHE A 1 94 ? 5.802 4.878 -6.810 1.00 85.69 94 PHE A C 1
ATOM 774 O O . PHE A 1 94 ? 4.584 4.728 -6.709 1.00 85.69 94 PHE A O 1
ATOM 781 N N . ILE A 1 95 ? 6.367 5.508 -7.845 1.00 88.06 95 ILE A N 1
ATOM 782 C CA . ILE A 1 95 ? 5.677 5.960 -9.061 1.00 88.06 95 ILE A CA 1
ATOM 783 C C . ILE A 1 95 ? 6.548 5.582 -10.269 1.00 88.06 95 ILE A C 1
ATOM 785 O O . ILE A 1 95 ? 7.764 5.772 -10.237 1.00 88.06 95 ILE A O 1
ATOM 789 N N . ASP A 1 96 ? 5.964 5.010 -11.325 1.00 86.75 96 ASP A N 1
ATOM 790 C CA . ASP A 1 96 ? 6.711 4.684 -12.545 1.00 86.75 96 ASP A CA 1
ATOM 791 C C . ASP A 1 96 ? 6.869 5.872 -13.515 1.00 86.75 96 ASP A C 1
ATOM 793 O O . ASP A 1 96 ? 6.350 6.969 -13.315 1.00 86.75 96 ASP A O 1
ATOM 797 N N . HIS A 1 97 ? 7.587 5.635 -14.614 1.00 84.75 97 HIS A N 1
ATOM 798 C CA . HIS A 1 97 ? 7.864 6.625 -15.659 1.00 84.75 97 HIS A CA 1
ATOM 799 C C . HIS A 1 97 ? 6.618 7.109 -16.424 1.00 84.75 97 HIS A C 1
ATOM 801 O O . HIS A 1 97 ? 6.698 8.121 -17.115 1.00 84.75 97 HIS A O 1
ATOM 807 N N . ASN A 1 98 ? 5.487 6.408 -16.307 1.00 86.31 98 ASN A N 1
ATOM 808 C CA . ASN A 1 98 ? 4.199 6.799 -16.879 1.00 86.31 98 ASN A CA 1
ATOM 809 C C . ASN A 1 98 ? 3.285 7.470 -15.836 1.00 86.31 98 ASN A C 1
ATOM 811 O O . ASN A 1 98 ? 2.133 7.774 -16.141 1.00 86.31 98 ASN A O 1
ATOM 815 N N . GLY A 1 99 ? 3.772 7.696 -14.609 1.00 88.75 99 GLY A N 1
ATOM 816 C CA . GLY A 1 99 ? 2.996 8.278 -13.514 1.00 88.75 99 GLY A CA 1
ATOM 817 C C . GLY A 1 99 ? 2.107 7.276 -12.768 1.00 88.75 99 GLY A C 1
ATOM 818 O O . GLY A 1 99 ? 1.264 7.683 -11.963 1.00 88.75 99 GLY A O 1
ATOM 819 N N . VAL A 1 100 ? 2.268 5.970 -13.002 1.00 90.75 100 VAL A N 1
ATOM 820 C CA . VAL A 1 100 ? 1.485 4.937 -12.312 1.00 90.75 100 VAL A CA 1
ATOM 821 C C . VAL A 1 100 ? 2.029 4.759 -10.900 1.00 90.75 100 VAL A C 1
ATOM 823 O O . VAL A 1 100 ? 3.197 4.425 -10.706 1.00 90.75 100 VAL A O 1
ATOM 826 N N . HIS A 1 101 ? 1.174 4.995 -9.908 1.00 92.81 101 HIS A N 1
ATOM 827 C CA . HIS A 1 101 ? 1.514 4.873 -8.492 1.00 92.81 101 HIS A CA 1
ATOM 828 C C . HIS A 1 101 ? 1.491 3.407 -8.052 1.00 92.81 101 HIS A C 1
ATOM 830 O O . HIS A 1 101 ? 0.693 2.619 -8.555 1.00 92.81 101 HIS A O 1
ATOM 836 N N . CYS A 1 102 ? 2.320 3.037 -7.077 1.00 91.56 102 CYS A N 1
ATOM 837 C CA . CYS A 1 102 ? 2.185 1.753 -6.392 1.00 91.56 102 CYS A CA 1
ATOM 838 C C . CYS A 1 102 ? 0.919 1.712 -5.526 1.00 91.56 102 CYS A C 1
ATOM 840 O O . CYS A 1 102 ? 0.306 2.744 -5.258 1.00 91.56 102 CYS A O 1
ATOM 842 N N . ALA A 1 103 ? 0.558 0.529 -5.020 1.00 94.81 103 ALA A N 1
ATOM 843 C CA . ALA A 1 103 ? -0.640 0.353 -4.197 1.00 94.81 103 ALA A CA 1
ATOM 844 C C . ALA A 1 103 ? -0.673 1.309 -2.987 1.00 94.81 103 ALA A C 1
ATOM 846 O O . ALA A 1 103 ? -1.673 1.983 -2.756 1.00 94.81 103 ALA A O 1
ATOM 847 N N . VAL A 1 104 ? 0.442 1.426 -2.253 1.00 94.75 104 VAL A N 1
ATOM 848 C CA . VAL A 1 104 ? 0.552 2.343 -1.104 1.00 94.75 104 VAL A CA 1
ATOM 849 C C . VAL A 1 104 ? 0.455 3.803 -1.553 1.00 94.75 104 VAL A C 1
ATOM 851 O O . VAL A 1 104 ? -0.325 4.567 -0.991 1.00 94.75 104 VAL A O 1
ATOM 854 N N . GLY A 1 105 ? 1.191 4.183 -2.601 1.00 94.56 105 GLY A N 1
ATOM 855 C CA . GLY A 1 105 ? 1.153 5.533 -3.163 1.00 94.56 105 GLY A CA 1
ATOM 856 C C . GLY A 1 105 ? -0.240 5.930 -3.653 1.00 94.56 105 GLY A C 1
ATOM 857 O O . GLY A 1 105 ? -0.644 7.071 -3.464 1.00 94.56 105 GLY A O 1
ATOM 858 N N . TYR A 1 106 ? -1.002 4.990 -4.212 1.00 96.75 106 TYR A N 1
ATOM 859 C CA . TYR A 1 106 ? -2.373 5.214 -4.660 1.00 96.75 106 TYR A CA 1
ATOM 860 C C . TYR A 1 106 ? -3.342 5.435 -3.494 1.00 96.75 106 TYR A C 1
ATOM 862 O O . TYR A 1 106 ? -4.140 6.369 -3.532 1.00 96.75 106 TYR A O 1
ATOM 870 N N . MET A 1 107 ? -3.258 4.623 -2.433 1.00 97.81 107 MET A N 1
ATOM 871 C CA . MET A 1 107 ? -4.077 4.837 -1.233 1.00 97.81 107 MET A CA 1
ATOM 872 C C . MET A 1 107 ? -3.812 6.218 -0.619 1.00 97.81 107 MET A C 1
ATOM 874 O O . MET A 1 107 ? -4.756 6.919 -0.257 1.00 97.81 107 MET A O 1
ATOM 878 N N . ILE A 1 108 ? -2.541 6.630 -0.544 1.00 96.69 108 ILE A N 1
ATOM 879 C CA . ILE A 1 108 ? -2.154 7.962 -0.063 1.00 96.69 108 ILE A CA 1
ATOM 880 C C . ILE A 1 108 ? -2.692 9.050 -1.002 1.00 96.69 108 ILE A C 1
ATOM 882 O O . ILE A 1 108 ? -3.299 10.005 -0.531 1.00 96.69 108 ILE A O 1
ATOM 886 N N . LEU A 1 109 ? -2.535 8.892 -2.321 1.00 97.00 109 LEU A N 1
ATOM 887 C CA . LEU A 1 109 ? -3.023 9.850 -3.322 1.00 97.00 109 LEU A CA 1
ATOM 888 C C . LEU A 1 109 ? -4.525 10.125 -3.183 1.00 97.00 109 LEU A C 1
ATOM 890 O O . LEU A 1 109 ? -4.963 11.257 -3.355 1.00 97.00 109 LEU A O 1
ATOM 894 N N . LYS A 1 110 ? -5.317 9.087 -2.901 1.00 97.94 110 LYS A N 1
ATOM 895 C CA . LYS A 1 110 ? -6.778 9.176 -2.753 1.00 97.94 110 LYS A CA 1
ATOM 896 C C . LYS A 1 110 ? -7.226 9.645 -1.367 1.00 97.94 110 LYS A C 1
ATOM 898 O O . LYS A 1 110 ? -8.408 9.912 -1.166 1.00 97.94 110 LYS A O 1
ATOM 903 N N . SER A 1 111 ? -6.307 9.730 -0.411 1.00 97.31 111 SER A N 1
ATOM 904 C CA . SER A 1 111 ? -6.589 10.155 0.957 1.00 97.31 111 SER A CA 1
ATOM 905 C C . SER A 1 111 ? -6.692 11.683 1.032 1.00 97.31 111 SER A C 1
ATOM 907 O O . SER A 1 111 ? -5.690 12.352 0.772 1.00 97.31 111 SER A O 1
ATOM 909 N N . PRO A 1 112 ? -7.849 12.255 1.428 1.00 95.81 112 PRO A N 1
ATOM 910 C CA . PRO A 1 112 ? -8.016 13.704 1.480 1.00 95.81 112 PRO A CA 1
ATOM 911 C C . PRO A 1 112 ? -6.944 14.398 2.326 1.00 95.81 112 PRO A C 1
ATOM 913 O O . PRO A 1 112 ? -6.713 14.016 3.476 1.00 95.81 112 PRO A O 1
ATOM 916 N N . GLY A 1 113 ? -6.303 15.421 1.758 1.00 95.12 113 GLY A N 1
ATOM 917 C CA . GLY A 1 113 ? -5.240 16.200 2.399 1.00 95.12 113 GLY A CA 1
ATOM 918 C C . GLY A 1 113 ? -3.827 15.618 2.260 1.00 95.12 113 GLY A C 1
ATOM 919 O O . GLY A 1 113 ? -2.873 16.245 2.724 1.00 95.12 113 GLY A O 1
ATOM 920 N N . PHE A 1 114 ? -3.667 14.456 1.619 1.00 95.81 114 PHE A N 1
ATOM 921 C CA . PHE A 1 114 ? -2.375 13.791 1.401 1.00 95.81 114 PHE A CA 1
ATOM 922 C C . PHE A 1 114 ? -2.019 13.617 -0.081 1.00 95.81 114 PHE A C 1
ATOM 924 O O . PHE A 1 114 ? -1.041 12.953 -0.407 1.00 95.81 114 PHE A O 1
ATOM 931 N N . GLU A 1 115 ? -2.749 14.253 -0.994 1.00 95.56 115 GLU A N 1
ATOM 932 C CA . GLU A 1 115 ? -2.625 14.077 -2.448 1.00 95.56 115 GLU A CA 1
ATOM 933 C C . GLU A 1 115 ? -1.219 14.423 -2.975 1.00 95.56 115 GLU A C 1
ATOM 935 O O . GLU A 1 115 ? -0.763 13.905 -3.993 1.00 95.56 115 GLU A O 1
ATOM 940 N N . HIS A 1 116 ? -0.511 15.304 -2.267 1.00 92.81 116 HIS A N 1
ATOM 941 C CA . HIS A 1 116 ? 0.842 15.753 -2.589 1.00 92.81 116 HIS A CA 1
ATOM 942 C C . HIS A 1 116 ? 1.937 14.779 -2.120 1.00 92.81 116 HIS A C 1
ATOM 944 O O . HIS A 1 116 ? 3.031 14.751 -2.694 1.00 92.81 116 HIS A O 1
ATOM 950 N N . LEU A 1 117 ? 1.650 13.972 -1.096 1.00 92.38 117 LEU A N 1
ATOM 951 C CA . LEU A 1 117 ? 2.628 13.135 -0.407 1.00 92.38 117 LEU A CA 1
ATOM 952 C C . LEU A 1 117 ? 3.267 12.062 -1.309 1.00 92.38 117 LEU A C 1
ATOM 954 O O . LEU A 1 117 ? 4.479 11.862 -1.199 1.00 92.38 117 LEU A O 1
ATOM 958 N N . PRO A 1 118 ? 2.556 11.399 -2.246 1.00 91.62 118 PRO A N 1
ATOM 959 C CA . PRO A 1 118 ? 3.178 10.378 -3.079 1.00 91.62 118 PRO A CA 1
ATOM 960 C C . PRO A 1 118 ? 4.330 10.904 -3.937 1.00 91.62 118 PRO A C 1
ATOM 962 O O . PRO A 1 118 ? 5.372 10.259 -4.032 1.00 91.62 118 PRO A O 1
ATOM 965 N N . ASN A 1 119 ? 4.178 12.103 -4.505 1.00 90.06 119 ASN A N 1
ATOM 966 C CA . ASN A 1 119 ? 5.221 12.745 -5.306 1.00 90.06 119 ASN A CA 1
ATOM 967 C C . ASN A 1 119 ? 6.429 13.155 -4.448 1.00 90.06 119 ASN A C 1
ATOM 969 O O . ASN A 1 119 ? 7.578 13.002 -4.871 1.00 90.06 119 ASN A O 1
ATOM 973 N N . GLN A 1 120 ? 6.181 13.630 -3.223 1.00 88.81 120 GLN A N 1
ATOM 974 C CA . GLN A 1 120 ? 7.243 13.936 -2.263 1.00 88.81 120 GLN A CA 1
ATOM 975 C C . GLN A 1 120 ? 8.022 12.678 -1.875 1.00 88.81 120 GLN A C 1
ATOM 977 O O . GLN A 1 120 ? 9.248 12.688 -1.928 1.00 88.81 120 GLN A O 1
ATOM 982 N N . ILE A 1 121 ? 7.331 11.581 -1.547 1.00 87.62 121 ILE A N 1
ATOM 983 C CA . ILE A 1 121 ? 7.977 10.296 -1.254 1.00 87.62 121 ILE A CA 1
ATOM 984 C C . ILE A 1 121 ? 8.785 9.828 -2.466 1.00 87.62 121 ILE A C 1
ATOM 986 O O . ILE A 1 121 ? 9.962 9.509 -2.320 1.00 87.62 121 ILE A O 1
ATOM 990 N N . ASN A 1 122 ? 8.201 9.853 -3.666 1.00 87.50 122 ASN A N 1
ATOM 991 C CA . ASN A 1 122 ? 8.870 9.393 -4.881 1.00 87.50 122 ASN A CA 1
ATOM 992 C C . ASN A 1 122 ? 10.179 10.149 -5.168 1.00 87.50 122 ASN A C 1
ATOM 994 O O . ASN A 1 122 ? 11.137 9.545 -5.633 1.00 87.50 122 ASN A O 1
ATOM 998 N N . THR A 1 123 ? 10.247 11.442 -4.834 1.00 85.38 123 THR A N 1
ATOM 999 C CA . THR A 1 123 ? 11.447 12.277 -5.038 1.00 85.38 123 THR A CA 1
ATOM 1000 C C . THR A 1 123 ? 12.673 11.741 -4.293 1.00 85.38 123 THR A C 1
ATOM 1002 O O . THR A 1 123 ? 13.793 11.853 -4.786 1.00 85.38 123 THR A O 1
ATOM 1005 N N . TYR A 1 124 ? 12.471 11.150 -3.114 1.00 82.31 124 TYR A N 1
ATOM 1006 C CA . TYR A 1 124 ? 13.557 10.699 -2.239 1.00 82.31 124 TYR A CA 1
ATOM 1007 C C . TYR A 1 124 ? 13.669 9.174 -2.142 1.00 82.31 124 TYR A C 1
ATOM 1009 O O . TYR A 1 124 ? 14.721 8.660 -1.770 1.00 82.31 124 TYR A O 1
ATOM 1017 N N . TYR A 1 125 ? 12.596 8.456 -2.476 1.00 80.75 125 TYR A N 1
ATOM 1018 C CA . TYR A 1 125 ? 12.414 7.044 -2.148 1.00 80.75 125 TYR A CA 1
ATOM 1019 C C . TYR A 1 125 ? 11.813 6.229 -3.302 1.00 80.75 125 TYR A C 1
ATOM 1021 O O . TYR A 1 125 ? 11.174 5.207 -3.056 1.00 80.75 125 TYR A O 1
ATOM 1029 N N . GLU A 1 126 ? 12.008 6.656 -4.558 1.00 80.88 126 GLU A N 1
ATOM 1030 C CA . GLU A 1 126 ? 11.449 6.004 -5.760 1.00 80.88 126 GLU A CA 1
ATOM 1031 C C . GLU A 1 126 ? 11.574 4.471 -5.725 1.00 80.88 126 GLU A C 1
ATOM 1033 O O . GLU A 1 126 ? 10.619 3.779 -6.069 1.00 80.88 126 GLU A O 1
ATOM 1038 N N . TYR A 1 127 ? 12.722 3.947 -5.277 1.00 80.12 127 TYR A N 1
ATOM 1039 C CA . TYR A 1 127 ? 13.035 2.513 -5.255 1.00 80.12 127 TYR A CA 1
ATOM 1040 C C . TYR A 1 127 ? 13.040 1.871 -3.864 1.00 80.12 127 TYR A C 1
ATOM 1042 O O . TYR A 1 127 ? 13.506 0.739 -3.723 1.00 80.12 127 TYR A O 1
ATOM 1050 N N . SER A 1 128 ? 12.581 2.583 -2.837 1.00 78.62 128 SER A N 1
ATOM 1051 C CA . SER A 1 128 ? 12.630 2.084 -1.463 1.00 78.62 128 SER A CA 1
ATOM 1052 C C . SER A 1 128 ? 11.409 1.249 -1.110 1.00 78.62 128 SER A C 1
ATOM 1054 O O . SER A 1 128 ? 10.292 1.454 -1.601 1.00 78.62 128 SER A O 1
ATOM 1056 N N . PHE A 1 129 ? 11.624 0.300 -0.209 1.00 80.69 129 PHE A N 1
ATOM 1057 C CA . PHE A 1 129 ? 10.530 -0.416 0.430 1.00 80.69 129 PHE A CA 1
ATOM 1058 C C . PHE A 1 129 ? 9.866 0.458 1.494 1.00 80.69 129 PHE A C 1
ATOM 1060 O O . PHE A 1 129 ? 10.477 1.365 2.056 1.00 80.69 129 PHE A O 1
ATOM 1067 N N . ILE A 1 130 ? 8.583 0.226 1.761 1.00 82.19 130 ILE A N 1
ATOM 1068 C CA . ILE A 1 130 ? 7.826 1.087 2.677 1.00 82.19 130 ILE A CA 1
ATOM 1069 C C . ILE A 1 130 ? 8.330 1.012 4.126 1.00 82.19 130 ILE A C 1
ATOM 1071 O O . ILE A 1 130 ? 8.210 1.985 4.865 1.00 82.19 130 ILE A O 1
ATOM 1075 N N . ASP A 1 131 ? 8.936 -0.105 4.526 1.00 79.25 131 ASP A N 1
ATOM 1076 C CA . ASP A 1 131 ? 9.625 -0.259 5.809 1.00 79.25 131 ASP A CA 1
ATOM 1077 C C . ASP A 1 131 ? 10.895 0.606 5.882 1.00 79.25 131 ASP A C 1
ATOM 1079 O O . ASP A 1 131 ? 11.126 1.261 6.896 1.00 79.25 131 ASP A O 1
ATOM 1083 N N . GLU A 1 132 ? 11.674 0.697 4.803 1.00 79.69 132 GLU A N 1
ATOM 1084 C CA . GLU A 1 132 ? 12.826 1.605 4.693 1.00 79.69 132 GLU A CA 1
ATOM 1085 C C . GLU A 1 132 ? 12.397 3.078 4.815 1.00 79.69 132 GLU A C 1
ATOM 1087 O O . GLU A 1 132 ? 13.036 3.852 5.530 1.00 79.69 132 GLU A O 1
ATOM 1092 N N . ILE A 1 133 ? 11.286 3.457 4.170 1.00 78.19 133 ILE A N 1
ATOM 1093 C CA . ILE A 1 133 ? 10.728 4.821 4.233 1.00 78.19 133 ILE A CA 1
ATOM 1094 C C . ILE A 1 133 ? 10.158 5.114 5.628 1.00 78.19 133 ILE A C 1
ATOM 1096 O O . ILE A 1 133 ? 10.347 6.200 6.169 1.00 78.19 133 ILE A O 1
ATOM 1100 N N . GLY A 1 134 ? 9.469 4.151 6.241 1.00 72.69 134 GLY A N 1
ATOM 1101 C CA . GLY A 1 134 ? 8.937 4.293 7.597 1.00 72.69 134 GLY A CA 1
ATOM 1102 C C . GLY A 1 134 ? 10.033 4.479 8.645 1.00 72.69 134 GLY A C 1
ATOM 1103 O O . GLY A 1 134 ? 9.919 5.327 9.530 1.00 72.69 134 GLY A O 1
ATOM 1104 N N . ASN A 1 135 ? 11.131 3.736 8.509 1.00 74.81 135 ASN A N 1
ATOM 1105 C CA . ASN A 1 135 ? 12.267 3.795 9.427 1.00 74.81 135 ASN A CA 1
ATOM 1106 C C . ASN A 1 135 ? 13.121 5.067 9.271 1.00 74.81 135 ASN A C 1
ATOM 1108 O O . ASN A 1 135 ? 13.939 5.356 10.144 1.00 74.81 135 ASN A O 1
ATOM 1112 N N . SER A 1 136 ? 12.932 5.856 8.205 1.00 69.56 136 SER A N 1
ATOM 1113 C CA . SER A 1 136 ? 13.639 7.130 8.008 1.00 69.56 136 SER A CA 1
ATOM 1114 C C . SER A 1 136 ? 13.010 8.318 8.756 1.00 69.56 136 SER A C 1
ATOM 1116 O O . SER A 1 136 ? 13.507 9.438 8.643 1.00 69.56 136 SER A O 1
ATOM 1118 N N . ASN A 1 137 ? 11.946 8.090 9.542 1.00 66.81 137 ASN A N 1
ATOM 1119 C CA . ASN A 1 137 ? 11.152 9.123 10.220 1.00 66.81 137 ASN A CA 1
ATOM 1120 C C . ASN A 1 137 ? 10.524 10.153 9.262 1.00 66.81 137 ASN A C 1
ATOM 1122 O O . ASN A 1 137 ? 10.421 11.336 9.597 1.00 66.81 137 ASN A O 1
ATOM 1126 N N . ASN A 1 138 ? 10.066 9.728 8.078 1.00 79.19 138 ASN A N 1
ATOM 1127 C CA . ASN A 1 138 ? 9.266 10.596 7.213 1.00 79.19 138 ASN A CA 1
ATOM 1128 C C . ASN A 1 138 ? 7.967 10.998 7.936 1.00 79.19 138 ASN A C 1
ATOM 1130 O O . ASN A 1 138 ? 7.021 10.216 8.038 1.00 79.19 138 ASN A O 1
ATOM 1134 N N . SER A 1 139 ? 7.930 12.230 8.455 1.00 83.25 139 SER A N 1
ATOM 1135 C CA . SER A 1 139 ? 6.853 12.661 9.349 1.00 83.25 139 SER A CA 1
ATOM 1136 C C . SER A 1 139 ? 5.478 12.664 8.682 1.00 83.25 139 SER A C 1
ATOM 1138 O O . SER A 1 139 ? 4.480 12.468 9.369 1.00 83.25 139 SER A O 1
ATOM 1140 N N . ASP A 1 140 ? 5.410 12.843 7.363 1.00 87.31 140 ASP A N 1
ATOM 1141 C CA . ASP A 1 140 ? 4.142 12.919 6.640 1.00 87.31 140 ASP A CA 1
ATOM 1142 C C . ASP A 1 140 ? 3.593 11.530 6.308 1.00 87.31 140 ASP A C 1
ATOM 1144 O O . ASP A 1 140 ? 2.392 11.305 6.472 1.00 87.31 140 ASP A O 1
ATOM 1148 N N . LEU A 1 141 ? 4.462 10.562 5.982 1.00 89.81 141 LEU A N 1
ATOM 1149 C CA . LEU A 1 141 ? 4.062 9.153 5.921 1.00 89.81 141 LEU A CA 1
ATOM 1150 C C . LEU A 1 141 ? 3.550 8.683 7.288 1.00 89.81 141 LEU A C 1
ATOM 1152 O O . LEU A 1 141 ? 2.474 8.096 7.365 1.00 89.81 141 LEU A O 1
ATOM 1156 N N . THR A 1 142 ? 4.261 9.004 8.372 1.00 91.25 142 THR A N 1
ATOM 1157 C CA . THR A 1 142 ? 3.833 8.656 9.735 1.00 91.25 142 THR A CA 1
ATOM 1158 C C . THR A 1 142 ? 2.496 9.306 10.103 1.00 91.25 142 THR A C 1
ATOM 1160 O O . THR A 1 142 ? 1.641 8.654 10.701 1.00 91.25 142 THR A O 1
ATOM 1163 N N . LYS A 1 143 ? 2.262 10.571 9.724 1.00 93.56 143 LYS A N 1
ATOM 1164 C CA . LYS A 1 143 ? 0.959 11.235 9.923 1.00 93.56 143 LYS A CA 1
ATOM 1165 C C . LYS A 1 143 ? -0.159 10.517 9.175 1.00 93.56 143 LYS A C 1
ATOM 1167 O O . LYS A 1 143 ? -1.204 10.265 9.771 1.00 93.56 143 LYS A O 1
ATOM 1172 N N . TRP A 1 144 ? 0.060 10.180 7.903 1.00 95.81 144 TRP A N 1
ATOM 1173 C CA . TRP A 1 144 ? -0.919 9.441 7.108 1.00 95.81 144 TRP A CA 1
ATOM 1174 C C . TRP A 1 144 ? -1.215 8.072 7.734 1.00 95.81 144 TRP A C 1
ATOM 1176 O O . TRP A 1 144 ? -2.374 7.740 7.971 1.00 95.81 144 TRP A O 1
ATOM 1186 N N . MET A 1 145 ? -0.173 7.322 8.104 1.00 95.06 145 MET A N 1
ATOM 1187 C CA . MET A 1 145 ? -0.294 6.022 8.768 1.00 95.06 145 MET A CA 1
ATOM 1188 C C . MET A 1 145 ? -1.101 6.094 10.062 1.00 95.06 145 MET A C 1
ATOM 1190 O O . MET A 1 145 ? -1.971 5.258 10.279 1.00 95.06 145 MET A O 1
ATOM 1194 N N . ASN A 1 146 ? -0.847 7.102 10.897 1.00 95.06 146 ASN A N 1
ATOM 1195 C CA . ASN A 1 146 ? -1.578 7.292 12.146 1.00 95.06 146 ASN A CA 1
ATOM 1196 C C . ASN A 1 146 ? -3.043 7.672 11.902 1.00 95.06 146 ASN A C 1
ATOM 1198 O O . ASN A 1 146 ? -3.918 7.193 12.614 1.00 95.06 146 ASN A O 1
ATOM 1202 N N . MET A 1 147 ? -3.326 8.507 10.896 1.00 96.12 147 MET A N 1
ATOM 1203 C CA . MET A 1 147 ? -4.697 8.910 10.566 1.00 96.12 147 MET A CA 1
ATOM 1204 C C . MET A 1 147 ? -5.525 7.754 9.990 1.00 96.12 147 MET A C 1
ATOM 1206 O O . MET A 1 147 ? -6.711 7.641 10.293 1.00 96.12 147 MET A O 1
ATOM 1210 N N . TYR A 1 148 ? -4.906 6.905 9.169 1.00 96.69 148 TYR A N 1
ATOM 1211 C CA . TYR A 1 148 ? -5.553 5.761 8.517 1.00 96.69 148 TYR A CA 1
ATOM 1212 C C . TYR A 1 148 ? -5.348 4.431 9.259 1.00 96.69 148 TYR A C 1
ATOM 1214 O O . TYR A 1 148 ? -5.808 3.389 8.798 1.00 96.69 148 TYR A O 1
ATOM 1222 N N . GLU A 1 149 ? -4.682 4.475 10.413 1.00 95.81 149 GLU A N 1
ATOM 1223 C CA . GLU A 1 149 ? -4.421 3.352 11.319 1.00 95.81 149 GLU A CA 1
ATOM 1224 C C . GLU A 1 149 ? -3.730 2.143 10.662 1.00 95.81 149 GLU A C 1
ATOM 1226 O O . GLU A 1 149 ? -4.022 0.976 10.958 1.00 95.81 149 GLU A O 1
ATOM 1231 N N . PHE A 1 150 ? -2.777 2.420 9.771 1.00 95.00 150 PHE A N 1
ATOM 1232 C CA . PHE A 1 150 ? -1.887 1.402 9.215 1.00 95.00 150 PHE A CA 1
ATOM 1233 C C . PHE A 1 150 ? -0.589 1.311 10.005 1.00 95.00 150 PHE A C 1
ATOM 1235 O O . PHE A 1 150 ? 0.012 2.319 10.370 1.00 95.00 150 PHE A O 1
ATOM 1242 N N . ASN A 1 151 ? -0.101 0.086 10.186 1.00 92.50 151 ASN A N 1
ATOM 1243 C CA . ASN A 1 151 ? 1.274 -0.151 10.619 1.00 92.50 151 ASN A CA 1
ATOM 1244 C C . ASN A 1 151 ? 2.180 -0.522 9.429 1.00 92.50 151 ASN A C 1
ATOM 1246 O O . ASN A 1 151 ? 1.704 -0.887 8.353 1.00 92.50 151 ASN A O 1
ATOM 1250 N N . LEU A 1 152 ? 3.503 -0.452 9.626 1.00 90.75 152 LEU A N 1
ATOM 1251 C CA . LEU A 1 152 ? 4.472 -0.738 8.559 1.00 90.75 152 LEU A CA 1
ATOM 1252 C C . LEU A 1 152 ? 4.355 -2.161 8.011 1.00 90.75 152 LEU A C 1
ATOM 1254 O O . LEU A 1 152 ? 4.546 -2.356 6.817 1.00 90.75 152 LEU A O 1
ATOM 1258 N N . ASN A 1 153 ? 4.008 -3.144 8.844 1.00 90.56 153 ASN A N 1
ATOM 1259 C CA . ASN A 1 153 ? 3.868 -4.528 8.399 1.00 90.56 153 ASN A CA 1
ATOM 1260 C C . ASN A 1 153 ? 2.687 -4.692 7.429 1.00 90.56 153 ASN A C 1
ATOM 1262 O O . ASN A 1 153 ? 2.799 -5.387 6.424 1.00 90.56 153 ASN A O 1
ATOM 1266 N N . GLU A 1 154 ? 1.567 -4.014 7.681 1.00 94.00 154 GLU A N 1
ATOM 1267 C CA . GLU A 1 154 ? 0.427 -4.000 6.759 1.00 94.00 154 GLU A CA 1
ATOM 1268 C C . GLU A 1 154 ? 0.776 -3.340 5.430 1.00 94.00 154 GLU A C 1
ATOM 1270 O O . GLU A 1 154 ? 0.493 -3.907 4.376 1.00 94.00 154 GLU A O 1
ATOM 1275 N N . LEU A 1 155 ? 1.447 -2.188 5.459 1.00 93.56 155 LEU A N 1
ATOM 1276 C CA . LEU A 1 155 ? 1.880 -1.532 4.226 1.00 93.56 155 LEU A CA 1
ATOM 1277 C C . LEU A 1 155 ? 2.913 -2.367 3.464 1.00 93.56 155 LEU A C 1
ATOM 1279 O O . LEU A 1 155 ? 2.868 -2.428 2.237 1.00 93.56 155 LEU A O 1
ATOM 1283 N N . ALA A 1 156 ? 3.813 -3.043 4.178 1.00 90.06 156 ALA A N 1
ATOM 1284 C CA . ALA A 1 156 ? 4.798 -3.936 3.585 1.00 90.06 156 ALA A CA 1
ATOM 1285 C C . ALA A 1 156 ? 4.140 -5.170 2.958 1.00 90.06 156 ALA A C 1
ATOM 1287 O O . ALA A 1 156 ? 4.608 -5.634 1.924 1.00 90.06 156 ALA A O 1
ATOM 1288 N N . MET A 1 157 ? 3.031 -5.675 3.513 1.00 90.75 157 MET A N 1
ATOM 1289 C CA . MET A 1 157 ? 2.204 -6.692 2.851 1.00 90.75 157 MET A CA 1
ATOM 1290 C C . MET A 1 157 ? 1.481 -6.140 1.619 1.00 90.75 157 MET A C 1
ATOM 1292 O O . MET A 1 157 ? 1.283 -6.878 0.667 1.00 90.75 157 MET A O 1
ATOM 1296 N N . ILE A 1 158 ? 1.085 -4.865 1.614 1.00 92.75 158 ILE A N 1
ATOM 1297 C CA . ILE A 1 158 ? 0.405 -4.239 0.470 1.00 92.75 158 ILE A CA 1
ATOM 1298 C C . ILE A 1 158 ? 1.373 -3.964 -0.690 1.00 92.75 158 ILE A C 1
ATOM 1300 O O . ILE A 1 158 ? 0.937 -3.971 -1.836 1.00 92.75 158 ILE A O 1
ATOM 1304 N N . GLN A 1 159 ? 2.662 -3.722 -0.435 1.00 87.25 159 GLN A N 1
ATOM 1305 C CA . GLN A 1 159 ? 3.663 -3.436 -1.469 1.00 87.25 159 GLN A CA 1
ATOM 1306 C C . GLN A 1 159 ? 4.122 -4.726 -2.183 1.00 87.25 159 GLN A C 1
ATOM 1308 O O . GLN A 1 159 ? 4.870 -5.512 -1.595 1.00 87.25 159 GLN A O 1
ATOM 1313 N N . PRO A 1 160 ? 3.740 -4.968 -3.452 1.00 81.88 160 PRO A N 1
ATOM 1314 C CA . PRO A 1 160 ? 4.255 -6.108 -4.200 1.00 81.88 160 PRO A CA 1
ATOM 1315 C C . PRO A 1 160 ? 5.725 -5.879 -4.589 1.00 81.88 160 PRO A C 1
ATOM 1317 O O . PRO A 1 160 ? 6.149 -4.730 -4.750 1.00 81.88 160 PRO A O 1
ATOM 1320 N N . THR A 1 161 ? 6.484 -6.964 -4.752 1.00 69.44 161 THR A N 1
ATOM 1321 C CA . THR A 1 161 ? 7.852 -6.957 -5.302 1.00 69.44 161 THR A CA 1
ATOM 1322 C C . THR A 1 161 ? 7.855 -7.111 -6.803 1.00 69.44 161 THR A C 1
ATOM 1324 O O . THR A 1 161 ? 7.290 -8.110 -7.304 1.00 69.44 161 THR A O 1
#

Radius of gyration: 16.36 Å; chains: 1; bounding box: 38×51×35 Å

Foldseek 3Di:
DDPPPPPDDFFFADQCGQVLPVPPDPDDPVVDDNLRSLLSLLVSLLVVVVPPPDFDPLLVLLSVQSVVVSVVSQAADDDPVVCVPPPPDDFFFQAHPVRGGASVLRSQCPRPPRVCVSVVCCVPARRHQLVVVVVVPPVSVVVSCVRNVHDSSSSSSSGTD

pLDDT: mean 80.61, std 17.46, range [34.38, 98.38]

Secondary structure (DSSP, 8-state):
-------PPPPS-TTTTTTTTTTT-SS-GGGS-HHHHHHHHHHHHHHHHHTSS---HHHHHHHHHHHHHHHHT--PPP-GGGGTTS-SS----SB-TT-PBPHHHHHHHHSTT-TTHHHHHHHHHTT--HHHHHHTT-HHHHHHHHHHT--HHHHHHHS--